Protein AF-A0A5K0WQV6-F1 (afdb_monomer)

Radius of gyration: 10.2 Å; Cα contacts (8 Å, |Δi|>4): 92; chains: 1; bounding box: 23×21×26 Å

Mean predicted aligned error: 2.85 Å

InterPro domains:
  IPR001841 Zinc finger, RING-type [PS50089] (5-46)
  IPR013083 Zinc finger, RING/FYVE/PHD-type [G3DSA:3.30.40.10] (1-56)
  IPR044288 ZNF598/HEL2 [PTHR22938] (1-56)

Secondary structure (DSSP, 8-state):
---B-TTT--B-SSEEE-TT----SBHHHHHIIIIIS---B-TTT--B-S--EEE-

Solvent-accessible surface area (backbone atoms only — not comparable to full-atom values): 3334 Å² total; per-residue (Å²): 132,83,65,40,12,80,81,77,66,46,75,55,69,36,25,30,26,38,92,84,64,60,59,56,34,28,36,66,60,50,49,44,36,37,72,74,70,62,46,48,43,41,90,83,82,57,52,77,32,99,58,70,50,77,50,111

Structure (mmCIF, N/CA/C/O backbone):
data_AF-A0A5K0WQV6-F1
#
_entry.id   AF-A0A5K0WQV6-F1
#
loop_
_atom_site.group_PDB
_atom_site.id
_atom_site.type_symbol
_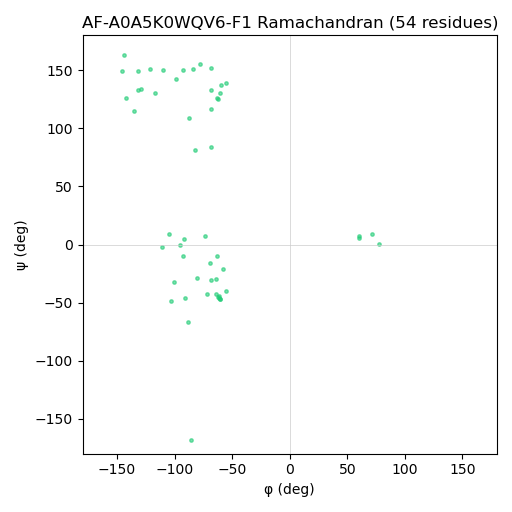atom_site.label_atom_id
_atom_site.label_alt_id
_atom_site.label_comp_id
_atom_site.label_asym_id
_atom_site.label_entity_id
_atom_site.label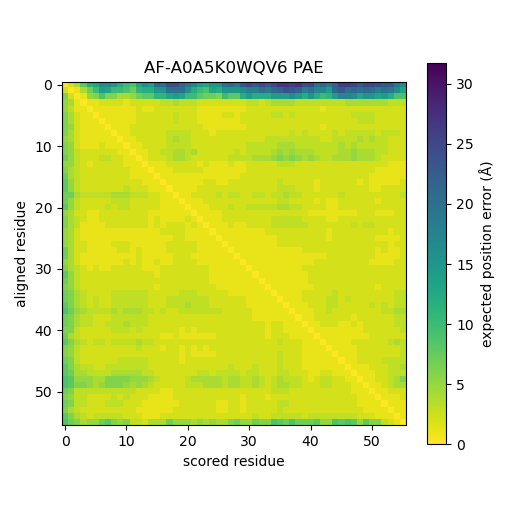_seq_id
_atom_site.pdbx_PDB_ins_code
_atom_site.Cartn_x
_atom_site.Cartn_y
_atom_site.Cartn_z
_atom_site.occupancy
_atom_site.B_iso_or_equiv
_atom_site.auth_seq_id
_atom_site.auth_comp_id
_atom_site.auth_asym_id
_atom_site.auth_atom_id
_atom_site.pdbx_PDB_model_num
ATOM 1 N N . MET A 1 1 ? 7.138 -8.281 -16.233 1.00 53.66 1 MET A N 1
ATOM 2 C CA . MET A 1 1 ? 6.321 -7.062 -16.109 1.00 53.66 1 MET A CA 1
ATOM 3 C C . MET A 1 1 ? 6.499 -6.646 -14.672 1.00 53.66 1 MET A C 1
ATOM 5 O O . MET A 1 1 ? 6.061 -7.391 -13.812 1.00 53.66 1 MET A O 1
ATOM 9 N N . ASP A 1 2 ? 7.295 -5.614 -14.428 1.00 60.56 2 ASP A N 1
ATOM 10 C CA . ASP A 1 2 ? 7.709 -5.212 -13.086 1.00 60.56 2 ASP A CA 1
ATOM 11 C C . ASP A 1 2 ? 6.496 -4.801 -12.242 1.00 60.56 2 ASP A C 1
ATOM 13 O O . ASP A 1 2 ? 5.698 -3.957 -12.657 1.00 60.56 2 ASP A O 1
ATOM 17 N N . ASP A 1 3 ? 6.341 -5.429 -11.074 1.00 84.50 3 ASP A N 1
ATOM 18 C CA . ASP A 1 3 ? 5.355 -5.051 -10.062 1.00 84.50 3 ASP A CA 1
ATOM 19 C C . ASP A 1 3 ? 5.753 -3.686 -9.477 1.00 84.50 3 ASP A C 1
ATOM 21 O O . ASP A 1 3 ? 6.454 -3.592 -8.471 1.00 84.50 3 ASP A O 1
ATOM 25 N N . CYS A 1 4 ? 5.360 -2.604 -10.149 1.00 94.88 4 CYS A N 1
ATOM 26 C CA . CYS A 1 4 ? 5.576 -1.232 -9.695 1.00 94.88 4 CYS A CA 1
ATOM 27 C C . CYS A 1 4 ? 4.375 -0.706 -8.900 1.00 94.88 4 CYS A C 1
ATOM 29 O O . CYS A 1 4 ? 3.218 -1.040 -9.152 1.00 94.88 4 CYS A O 1
ATOM 31 N N . CYS A 1 5 ? 4.648 0.193 -7.958 1.00 95.75 5 CYS A N 1
ATOM 32 C CA . CYS A 1 5 ? 3.640 0.869 -7.158 1.00 95.75 5 CYS A CA 1
ATOM 33 C C . CYS A 1 5 ? 2.729 1.730 -8.040 1.00 95.75 5 CYS A C 1
ATOM 35 O O . CYS A 1 5 ? 3.197 2.655 -8.703 1.00 95.75 5 CYS A O 1
ATOM 37 N N . ALA A 1 6 ? 1.414 1.529 -7.949 1.00 95.38 6 ALA A N 1
ATOM 38 C CA . ALA A 1 6 ? 0.411 2.297 -8.690 1.00 95.38 6 ALA A CA 1
ATOM 39 C C . ALA A 1 6 ? 0.378 3.801 -8.342 1.00 95.38 6 ALA A C 1
ATOM 41 O O . ALA A 1 6 ? -0.310 4.573 -9.005 1.00 95.38 6 ALA A O 1
ATOM 42 N N . VAL A 1 7 ? 1.087 4.226 -7.288 1.00 95.62 7 VAL A N 1
ATOM 43 C CA . VAL A 1 7 ? 1.135 5.625 -6.832 1.00 95.62 7 VAL A CA 1
ATOM 44 C C . VAL A 1 7 ? 2.436 6.319 -7.231 1.00 95.62 7 VAL A C 1
ATOM 46 O O . VAL A 1 7 ? 2.391 7.436 -7.734 1.00 95.62 7 VAL A O 1
ATOM 49 N N . CYS A 1 8 ? 3.592 5.700 -6.979 1.00 96.31 8 CYS A N 1
ATOM 50 C CA . CYS A 1 8 ? 4.896 6.331 -7.217 1.00 96.31 8 CYS A CA 1
ATOM 51 C C . CYS A 1 8 ? 5.696 5.712 -8.366 1.00 96.31 8 CYS A C 1
ATOM 53 O O . CYS A 1 8 ? 6.784 6.200 -8.635 1.00 96.31 8 CYS A O 1
ATOM 55 N N . ALA A 1 9 ? 5.182 4.663 -9.015 1.00 95.81 9 ALA A N 1
ATOM 56 C CA . ALA A 1 9 ? 5.831 3.910 -10.093 1.00 95.81 9 ALA A CA 1
ATOM 57 C C . ALA A 1 9 ? 7.171 3.226 -9.736 1.00 95.81 9 ALA A C 1
ATOM 59 O O . ALA A 1 9 ? 7.785 2.609 -10.602 1.00 95.81 9 ALA A O 1
ATOM 60 N N . GLU A 1 10 ? 7.582 3.258 -8.466 1.00 95.50 10 GLU A N 1
ATOM 61 C CA . G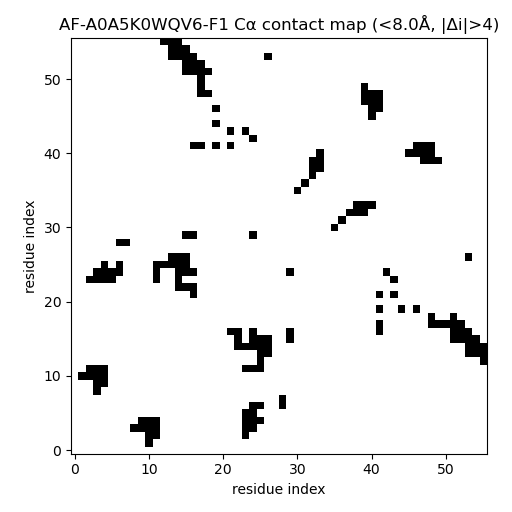LU A 1 10 ? 8.770 2.552 -7.965 1.00 95.50 10 GLU A CA 1
ATOM 62 C C . GLU A 1 10 ? 8.502 1.046 -7.771 1.00 95.50 10 GLU A C 1
ATOM 64 O O . GLU A 1 10 ? 7.350 0.674 -7.515 1.00 95.50 10 GLU A O 1
ATOM 69 N N . PRO A 1 11 ? 9.531 0.178 -7.813 1.00 94.38 11 PRO A N 1
ATOM 70 C CA . PRO A 1 11 ? 9.385 -1.262 -7.576 1.00 94.38 11 PRO A CA 1
ATOM 71 C C . PRO A 1 11 ? 8.722 -1.604 -6.229 1.00 94.38 11 PRO A C 1
ATOM 73 O O . PRO A 1 11 ? 9.027 -1.005 -5.192 1.00 94.38 11 PRO A O 1
ATO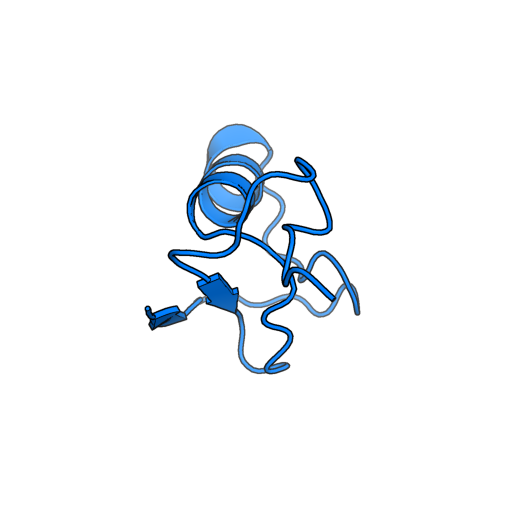M 76 N N . LEU A 1 12 ? 7.823 -2.593 -6.218 1.00 94.38 12 LEU A N 1
ATOM 77 C CA . LEU A 1 12 ? 7.147 -3.080 -5.011 1.00 94.38 12 LEU A CA 1
ATOM 78 C C . LEU A 1 12 ? 8.023 -4.072 -4.237 1.00 94.38 12 LEU A C 1
ATOM 80 O O . LEU A 1 12 ? 7.828 -5.279 -4.305 1.00 94.38 12 LEU A O 1
ATOM 84 N N . GLU A 1 13 ? 8.964 -3.557 -3.445 1.00 93.69 13 GLU A N 1
ATOM 85 C CA . GLU A 1 13 ? 9.708 -4.384 -2.478 1.00 93.69 13 GLU A CA 1
ATOM 86 C C . GLU A 1 13 ? 8.930 -4.651 -1.185 1.00 93.69 13 GLU A C 1
ATOM 88 O O . GLU A 1 13 ? 9.169 -5.641 -0.503 1.00 93.69 13 GLU A O 1
ATOM 93 N N . TRP A 1 14 ? 8.043 -3.727 -0.813 1.00 96.75 14 TRP A N 1
ATOM 94 C CA . TRP A 1 14 ? 7.203 -3.815 0.376 1.00 96.75 14 TRP A CA 1
ATOM 95 C C . TRP A 1 14 ? 5.831 -3.258 0.055 1.00 96.75 14 TRP A C 1
ATOM 97 O O . TRP A 1 14 ? 5.703 -2.097 -0.346 1.00 96.75 14 TRP A O 1
ATOM 107 N N . VAL A 1 15 ? 4.796 -4.047 0.307 1.00 96.81 15 VAL A N 1
ATOM 108 C CA . VAL A 1 15 ? 3.405 -3.673 0.045 1.00 96.81 15 VAL A CA 1
ATOM 109 C C . VAL A 1 15 ? 2.663 -3.460 1.354 1.00 96.81 15 VAL A C 1
ATOM 111 O O . VAL A 1 15 ? 2.962 -4.089 2.373 1.00 96.81 15 VAL A O 1
ATOM 114 N N . ALA A 1 16 ? 1.667 -2.579 1.331 1.00 97.19 16 ALA A N 1
ATOM 115 C CA . ALA A 1 16 ? 0.725 -2.456 2.433 1.00 97.19 16 ALA A CA 1
ATOM 116 C C . ALA A 1 16 ? -0.714 -2.498 1.925 1.00 97.19 16 ALA A C 1
ATOM 118 O O . ALA A 1 16 ? -1.056 -1.827 0.956 1.00 97.19 16 ALA A O 1
ATOM 119 N N . TYR A 1 17 ? -1.568 -3.277 2.587 1.00 96.38 17 TYR A N 1
ATOM 120 C CA . TYR A 1 17 ? -2.935 -3.508 2.128 1.00 96.38 17 TYR A CA 1
ATOM 121 C C . TYR A 1 17 ? -3.923 -3.667 3.284 1.00 96.38 17 TYR A C 1
ATOM 123 O O . TYR A 1 17 ? -3.578 -4.106 4.380 1.00 96.38 17 TYR A O 1
ATOM 131 N N . GLY A 1 18 ? -5.170 -3.259 3.048 1.00 96.38 18 GLY A N 1
ATOM 132 C CA . GLY A 1 18 ? -6.278 -3.452 3.987 1.00 96.38 18 GLY A CA 1
ATOM 133 C C . GLY A 1 18 ? -6.937 -4.822 3.830 1.00 96.38 18 GLY A C 1
ATOM 134 O O . GLY A 1 18 ? -6.469 -5.670 3.075 1.00 96.38 18 GLY A O 1
ATOM 135 N N . SER A 1 19 ? -8.092 -5.018 4.463 1.00 95.75 19 SER A N 1
ATOM 136 C CA . SER A 1 19 ? -8.883 -6.256 4.327 1.00 95.75 19 SER A CA 1
ATOM 137 C C . SER A 1 19 ? -9.297 -6.583 2.883 1.00 95.75 19 SER A C 1
ATOM 139 O O . SER A 1 19 ? -9.566 -7.738 2.573 1.00 95.75 19 SER A O 1
ATOM 141 N N . CYS A 1 20 ? -9.304 -5.588 1.989 1.00 96.44 20 CYS A N 1
ATOM 142 C CA . CYS A 1 20 ? -9.580 -5.760 0.560 1.00 96.44 20 CYS A CA 1
ATOM 143 C C . CYS A 1 20 ? -8.490 -6.512 -0.223 1.00 96.44 20 CYS A C 1
ATOM 145 O O . CYS A 1 20 ? -8.751 -6.924 -1.346 1.00 96.44 20 CYS A O 1
ATOM 147 N N . GLY A 1 21 ? -7.282 -6.670 0.326 1.00 95.75 21 GLY A N 1
ATOM 148 C CA . GLY A 1 21 ? -6.238 -7.494 -0.287 1.00 95.75 21 GLY A CA 1
ATOM 149 C C . GLY A 1 21 ? -5.484 -6.889 -1.477 1.00 95.75 21 GLY A C 1
ATOM 150 O O . GLY A 1 21 ? -4.588 -7.559 -1.972 1.00 95.75 21 GLY A O 1
ATOM 151 N N . HIS A 1 22 ? -5.782 -5.659 -1.911 1.00 96.56 22 HIS A N 1
ATOM 152 C CA . HIS A 1 22 ? -5.049 -4.987 -2.998 1.00 96.56 22 HIS A CA 1
ATOM 153 C C . HIS A 1 22 ? -3.615 -4.626 -2.578 1.00 96.56 22 HIS A C 1
ATOM 155 O O . HIS A 1 22 ? -3.435 -3.809 -1.672 1.00 96.56 22 HIS A O 1
ATOM 161 N N . ARG A 1 23 ? -2.614 -5.215 -3.240 1.00 95.81 23 ARG A N 1
ATOM 162 C CA . ARG A 1 23 ? -1.166 -5.107 -2.971 1.00 95.81 23 ARG A CA 1
ATOM 163 C C . ARG A 1 23 ? -0.413 -4.225 -3.970 1.00 95.81 23 ARG A C 1
ATOM 165 O O . ARG A 1 23 ? 0.804 -4.149 -3.913 1.00 95.81 23 ARG A O 1
ATOM 172 N N . GLU A 1 24 ? -1.116 -3.513 -4.839 1.00 96.12 24 GLU A N 1
ATOM 173 C CA . GLU A 1 24 ? -0.541 -2.704 -5.923 1.00 96.12 24 GLU A CA 1
ATOM 174 C C . GLU A 1 24 ? 0.125 -1.392 -5.449 1.00 96.12 24 GLU A C 1
ATOM 176 O O . GLU A 1 24 ? 0.487 -0.541 -6.260 1.00 96.12 24 GLU A O 1
ATOM 181 N N . VAL A 1 25 ? 0.263 -1.169 -4.136 1.00 96.62 25 VAL A N 1
ATOM 182 C CA . VAL A 1 25 ? 0.791 0.079 -3.565 1.00 96.62 25 VAL A CA 1
ATOM 183 C C . VAL A 1 25 ? 1.861 -0.216 -2.522 1.00 96.62 25 VAL A C 1
ATOM 185 O O . VAL A 1 25 ? 1.667 -1.034 -1.619 1.00 96.62 25 VAL A O 1
ATOM 188 N N . CYS A 1 26 ? 2.982 0.502 -2.615 1.00 97.31 26 CYS A N 1
ATOM 189 C CA . CYS A 1 26 ? 4.082 0.338 -1.679 1.00 97.31 26 CYS A CA 1
ATOM 190 C C . CYS A 1 26 ? 3.712 0.824 -0.272 1.00 97.31 26 CYS A C 1
ATOM 192 O O . CYS A 1 26 ? 2.906 1.746 -0.085 1.00 97.31 26 CYS A O 1
ATOM 194 N N . SER A 1 27 ? 4.351 0.233 0.734 1.00 97.12 27 SER A N 1
ATOM 195 C CA . SER A 1 27 ? 4.130 0.561 2.144 1.00 97.12 27 SER A CA 1
ATOM 196 C C . SER A 1 27 ? 4.331 2.051 2.442 1.00 97.12 27 SER A C 1
ATOM 198 O O . SER A 1 27 ? 3.515 2.657 3.139 1.00 97.12 27 SER A O 1
ATOM 200 N N . THR A 1 28 ? 5.344 2.678 1.841 1.00 97.44 28 THR A N 1
ATOM 201 C CA . THR A 1 28 ? 5.630 4.111 1.993 1.00 97.44 28 THR A CA 1
ATOM 202 C C . THR A 1 28 ? 4.481 4.988 1.501 1.00 97.44 28 THR A C 1
ATOM 204 O O . THR A 1 28 ? 4.074 5.920 2.198 1.00 97.44 28 THR A O 1
ATOM 207 N N . CYS A 1 29 ? 3.918 4.699 0.325 1.00 97.56 29 CYS A N 1
ATOM 208 C CA . CYS A 1 29 ? 2.780 5.450 -0.204 1.00 97.56 29 CYS A CA 1
ATOM 209 C C . CYS A 1 29 ? 1.544 5.283 0.682 1.00 97.56 29 CYS A C 1
ATOM 211 O O . CYS A 1 29 ? 0.889 6.276 0.999 1.00 97.56 29 CYS A O 1
ATOM 213 N N . VAL A 1 30 ? 1.266 4.064 1.156 1.00 96.88 30 VAL A N 1
ATOM 214 C CA . VAL A 1 30 ? 0.151 3.816 2.083 1.00 96.88 30 VAL A CA 1
ATOM 215 C C . VAL A 1 30 ? 0.330 4.588 3.392 1.00 96.88 30 VAL A C 1
ATOM 217 O O . VAL A 1 30 ? -0.615 5.225 3.850 1.00 96.88 30 VAL A O 1
ATOM 220 N N . VAL A 1 31 ? 1.530 4.608 3.980 1.00 96.69 31 VAL A N 1
ATOM 221 C CA . VAL A 1 31 ? 1.810 5.387 5.200 1.00 96.69 31 VAL A CA 1
ATOM 222 C C . VAL A 1 31 ? 1.610 6.886 4.956 1.00 96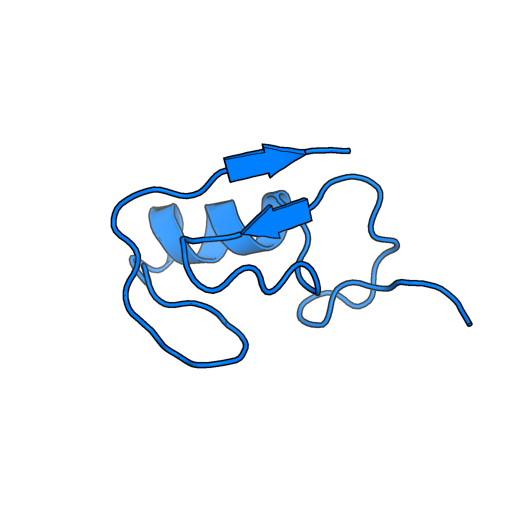.69 31 VAL A C 1
ATOM 224 O O . VAL A 1 31 ? 0.937 7.546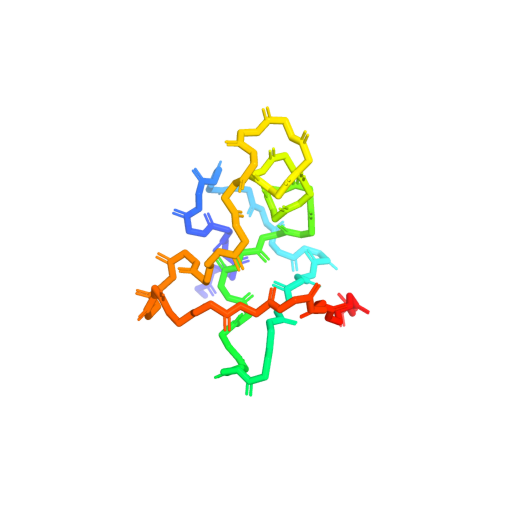 5.747 1.00 96.69 31 VAL A O 1
ATOM 227 N N . ARG A 1 32 ? 2.119 7.435 3.845 1.00 97.56 32 ARG A N 1
ATOM 228 C CA . ARG A 1 32 ? 1.943 8.863 3.517 1.00 97.56 32 ARG A CA 1
ATOM 229 C C . ARG A 1 32 ? 0.468 9.230 3.373 1.00 97.56 32 ARG A C 1
ATOM 231 O O . ARG A 1 32 ? 0.026 10.201 3.978 1.00 97.56 32 ARG A O 1
ATOM 238 N N . LEU A 1 33 ? -0.312 8.435 2.644 1.00 95.56 33 LEU A N 1
ATOM 239 C CA . LEU A 1 33 ? -1.748 8.679 2.488 1.00 95.56 33 LEU A CA 1
ATOM 240 C C . LEU A 1 33 ? -2.477 8.642 3.835 1.00 95.56 33 LEU A C 1
ATOM 242 O O . LEU A 1 33 ? -3.226 9.562 4.155 1.00 95.56 33 LEU A O 1
ATOM 246 N N . ARG A 1 34 ? -2.203 7.627 4.658 1.00 96.19 34 ARG A N 1
ATOM 247 C CA . ARG A 1 34 ? -2.918 7.417 5.922 1.00 96.19 34 ARG A CA 1
ATOM 248 C C . ARG A 1 34 ? -2.568 8.430 7.002 1.00 96.19 34 ARG A C 1
ATOM 250 O O . ARG A 1 34 ? -3.463 8.868 7.717 1.00 96.19 34 ARG A O 1
ATOM 257 N N . PHE A 1 35 ? -1.289 8.769 7.152 1.00 95.31 35 PHE A N 1
ATOM 258 C CA . PHE A 1 35 ? -0.813 9.588 8.271 1.00 95.31 35 PHE A CA 1
ATOM 259 C C . PHE A 1 35 ? -0.590 11.053 7.902 1.00 95.31 35 PHE A C 1
ATOM 261 O O . PHE A 1 35 ? -0.793 11.913 8.751 1.00 95.31 35 PHE A O 1
ATOM 268 N N . VAL A 1 36 ? -0.199 11.350 6.658 1.00 96.25 36 VAL A N 1
ATOM 269 C CA . VAL A 1 36 ? 0.031 12.737 6.215 1.00 96.25 36 VAL A CA 1
ATOM 270 C C . VAL A 1 36 ? -1.242 13.333 5.625 1.00 96.25 36 VAL A C 1
ATOM 272 O O . VAL A 1 36 ? -1.599 14.453 5.971 1.00 96.25 36 VAL A O 1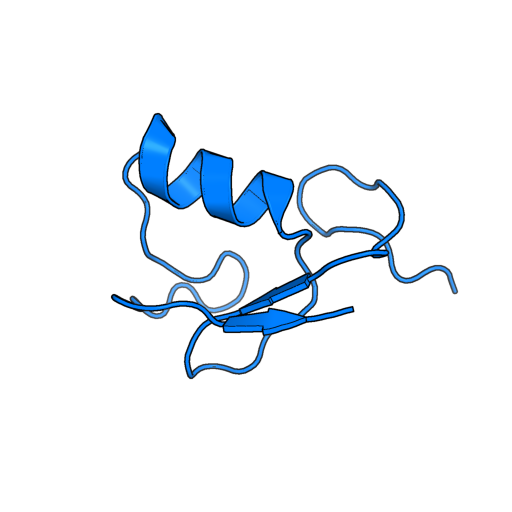
ATOM 275 N N . LEU A 1 37 ? -1.945 12.592 4.761 1.00 95.75 37 LEU A N 1
ATOM 276 C CA . LEU A 1 37 ? -3.187 13.077 4.138 1.00 95.75 37 LEU A CA 1
ATOM 277 C C . LEU A 1 37 ? -4.455 12.684 4.910 1.00 95.75 37 LEU A C 1
ATOM 279 O O . LEU A 1 37 ? -5.536 13.166 4.586 1.00 95.75 37 LEU A O 1
ATOM 283 N N . GLY A 1 38 ? -4.345 11.804 5.910 1.00 96.00 38 GLY A N 1
ATOM 284 C CA . GLY A 1 38 ? -5.490 11.316 6.683 1.00 96.00 38 GLY A CA 1
ATOM 285 C C . GLY A 1 38 ? -6.422 10.369 5.917 1.00 96.00 38 GLY A C 1
ATOM 286 O O . GLY A 1 38 ? -7.485 10.024 6.432 1.00 96.00 38 GLY A O 1
ATOM 287 N N . ASP A 1 39 ? -6.051 9.925 4.711 1.00 96.38 39 ASP A N 1
ATOM 288 C CA . ASP A 1 39 ? -6.884 9.040 3.897 1.00 96.38 39 ASP A CA 1
ATOM 289 C C . ASP A 1 39 ? -6.627 7.570 4.247 1.00 96.38 39 ASP A C 1
ATOM 291 O O . ASP A 1 39 ? -5.579 6.994 3.943 1.00 96.38 39 ASP A O 1
ATOM 295 N N . LYS A 1 40 ? -7.609 6.949 4.907 1.00 96.50 40 LYS A N 1
ATOM 296 C CA . LYS A 1 40 ? -7.556 5.547 5.345 1.00 96.50 40 LYS A CA 1
ATOM 297 C C . LYS A 1 40 ? -8.137 4.563 4.329 1.00 96.50 40 LYS A C 1
ATOM 299 O O . LYS A 1 40 ? -8.239 3.370 4.632 1.00 96.50 40 LYS A O 1
ATOM 304 N N . ARG A 1 41 ? -8.530 5.030 3.146 1.00 96.94 41 ARG A N 1
ATOM 305 C CA . ARG A 1 41 ? -9.128 4.190 2.107 1.0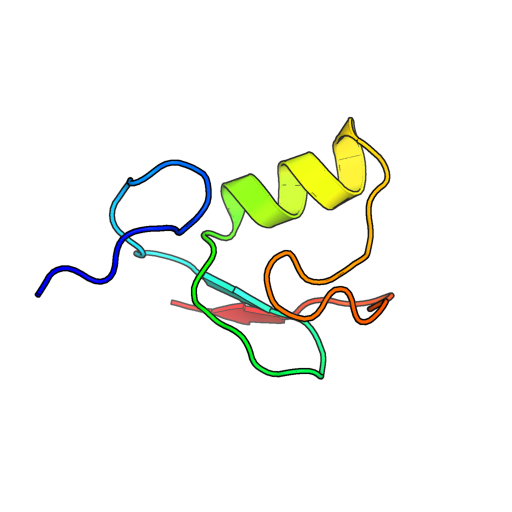0 96.94 41 ARG A CA 1
ATOM 306 C C . ARG A 1 41 ? -8.062 3.496 1.271 1.00 96.94 41 ARG A C 1
ATOM 308 O O . ARG A 1 41 ? -6.955 3.994 1.083 1.00 96.94 41 ARG A O 1
ATOM 315 N N . CYS A 1 42 ? -8.409 2.330 0.739 1.00 96.12 42 CYS A N 1
ATOM 316 C CA . CYS A 1 42 ? -7.598 1.665 -0.272 1.00 96.12 42 CYS A CA 1
ATOM 317 C C . CYS A 1 42 ? -7.458 2.565 -1.511 1.00 96.12 42 CYS A C 1
ATOM 319 O O . CYS A 1 42 ? -8.442 3.133 -1.983 1.00 96.12 42 CYS A O 1
ATOM 321 N N . CYS A 1 43 ? -6.257 2.659 -2.086 1.00 92.19 43 CYS A N 1
ATOM 322 C CA . CYS A 1 43 ? -6.030 3.462 -3.291 1.00 92.19 43 CYS A CA 1
ATOM 323 C C . CYS A 1 43 ? -6.810 2.943 -4.503 1.00 92.19 43 CYS A C 1
ATOM 325 O O . CYS A 1 43 ? -7.197 3.752 -5.347 1.00 92.19 43 CYS A O 1
ATOM 327 N N . ILE A 1 44 ? -7.049 1.629 -4.541 1.00 95.69 44 ILE A N 1
ATOM 328 C CA . ILE A 1 44 ? -7.607 0.893 -5.676 1.00 95.69 44 ILE A CA 1
ATOM 329 C C . ILE A 1 44 ? -9.135 0.885 -5.605 1.00 95.69 44 ILE A C 1
ATOM 331 O O . ILE A 1 44 ? -9.799 1.550 -6.392 1.00 95.69 44 ILE A O 1
ATOM 335 N N . CYS A 1 45 ? -9.707 0.217 -4.601 1.00 96.81 45 CYS A N 1
ATOM 336 C CA . CYS A 1 45 ? -11.159 0.052 -4.489 1.00 96.81 45 CYS A CA 1
ATOM 337 C C . CYS A 1 45 ? -11.861 1.081 -3.589 1.00 96.81 45 CYS A C 1
ATOM 339 O O . CYS A 1 45 ? -13.073 1.005 -3.415 1.00 96.81 45 CYS A O 1
ATOM 341 N N . LYS A 1 46 ? -11.122 2.018 -2.976 1.00 95.81 46 LYS A N 1
ATOM 342 C CA . LYS A 1 46 ? -11.642 3.064 -2.068 1.00 95.81 46 LYS A CA 1
ATOM 343 C C . LYS A 1 46 ? -12.363 2.568 -0.805 1.00 95.81 46 LYS A C 1
ATOM 345 O O . LYS A 1 46 ? -12.868 3.394 -0.048 1.00 95.81 46 LYS A O 1
ATOM 350 N N . VAL A 1 47 ? -12.346 1.263 -0.523 1.00 97.19 47 VAL A N 1
ATOM 351 C CA . VAL A 1 47 ? -12.849 0.699 0.740 1.00 97.19 47 VAL A CA 1
ATOM 352 C C . VAL A 1 47 ? -12.055 1.277 1.909 1.00 97.19 47 VAL A C 1
ATOM 354 O O . VAL A 1 47 ? -10.820 1.282 1.890 1.00 97.19 47 VAL A O 1
ATOM 357 N N . GLU A 1 48 ? -12.761 1.772 2.922 1.00 96.19 48 GLU A N 1
ATOM 358 C CA . GLU A 1 48 ? -12.150 2.244 4.160 1.00 96.19 48 GLU A CA 1
ATOM 359 C C . GLU A 1 48 ? -11.558 1.070 4.945 1.00 96.19 48 GLU A C 1
ATOM 361 O O . GLU A 1 48 ? -12.197 0.035 5.121 1.00 96.19 48 GLU A O 1
ATOM 366 N N . SER A 1 49 ? -10.322 1.226 5.421 1.00 93.94 49 SER A N 1
ATOM 367 C CA . SER A 1 49 ? -9.660 0.214 6.241 1.00 93.94 49 SER A CA 1
ATOM 368 C C . SER A 1 49 ? -8.984 0.888 7.422 1.00 93.94 49 SER A C 1
ATOM 370 O O . SER A 1 49 ? -8.037 1.651 7.242 1.00 93.94 49 SER A O 1
ATOM 372 N N . SER A 1 50 ? -9.432 0.613 8.645 1.00 94.06 50 SER A N 1
ATOM 373 C CA . SER A 1 50 ? -8.843 1.186 9.869 1.00 94.06 50 SER A CA 1
ATOM 374 C C . SER A 1 50 ? -7.433 0.659 10.146 1.00 94.06 50 SER A C 1
ATOM 376 O O . SER A 1 50 ? -6.582 1.401 10.637 1.00 94.06 50 SER A O 1
ATOM 378 N N . THR A 1 51 ? -7.164 -0.577 9.729 1.00 95.69 51 THR A N 1
ATOM 379 C CA . THR A 1 51 ? -5.876 -1.269 9.873 1.00 95.69 51 THR A CA 1
ATOM 380 C C . THR A 1 51 ? -5.349 -1.670 8.498 1.00 95.69 51 THR A C 1
ATOM 382 O O . THR A 1 51 ? -6.129 -1.894 7.571 1.00 95.69 51 THR A O 1
ATOM 385 N N . VAL A 1 52 ? -4.028 -1.748 8.355 1.00 97.1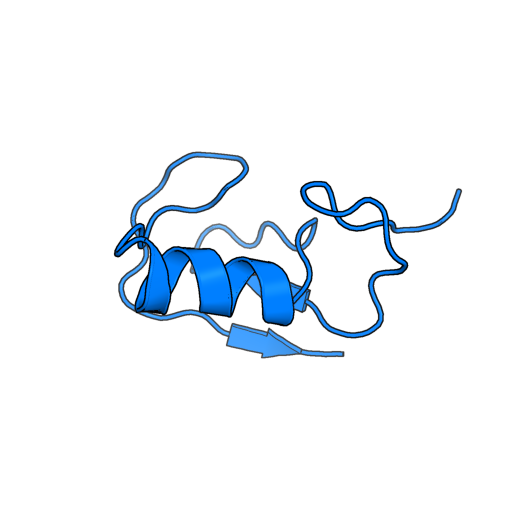2 52 VAL A N 1
ATOM 386 C CA . VAL A 1 52 ? -3.355 -2.283 7.164 1.00 97.12 52 VAL A CA 1
ATOM 387 C C . VAL A 1 52 ? -2.288 -3.284 7.590 1.00 97.12 52 VAL A C 1
ATOM 389 O O . VAL A 1 52 ? -1.704 -3.148 8.664 1.00 97.12 52 VAL A O 1
ATOM 392 N N . PHE A 1 53 ? -2.043 -4.278 6.747 1.00 97.25 53 PHE A N 1
ATOM 393 C CA . PHE A 1 53 ? -0.959 -5.242 6.885 1.00 97.25 53 PHE A CA 1
ATOM 394 C C . PHE A 1 53 ? 0.194 -4.815 5.988 1.00 97.25 53 PHE A C 1
ATOM 396 O O . PHE A 1 53 ? -0.049 -4.324 4.888 1.00 97.25 53 PHE A O 1
ATOM 403 N N . VAL A 1 54 ? 1.428 -5.006 6.450 1.00 97.00 54 VAL A N 1
ATOM 404 C CA . VAL A 1 54 ? 2.644 -4.730 5.676 1.00 97.00 54 VAL A CA 1
ATOM 405 C C . VAL A 1 54 ? 3.383 -6.042 5.472 1.00 97.00 54 VAL A C 1
ATOM 407 O O . VAL A 1 54 ? 3.581 -6.790 6.429 1.00 97.00 54 VAL A O 1
ATOM 410 N N . THR A 1 55 ? 3.766 -6.335 4.234 1.00 96.00 55 THR A N 1
ATOM 411 C CA . THR A 1 55 ? 4.511 -7.550 3.891 1.00 96.00 55 THR A CA 1
ATOM 412 C C . THR A 1 55 ? 5.527 -7.275 2.786 1.00 96.00 55 THR A C 1
ATOM 414 O O . THR A 1 55 ? 5.457 -6.227 2.137 1.00 96.00 55 THR A O 1
ATOM 417 N N . LYS A 1 56 ? 6.479 -8.197 2.639 1.00 91.31 56 LYS A N 1
ATOM 418 C CA . LYS A 1 56 ? 7.501 -8.187 1.595 1.00 91.31 56 LYS A CA 1
ATOM 419 C C . LYS A 1 56 ? 7.011 -9.004 0.407 1.00 91.31 56 LYS A C 1
ATOM 421 O O . LYS A 1 56 ? 6.470 -10.104 0.663 1.00 91.31 56 LYS A O 1
#

Foldseek 3Di:
DFLAAPPPRHGAPKAKAAPVPDGSHHPVVQCCCCPVVVQQADPPPRHHGPDIDMDD

Nearest PDB structures (foldseek):
  6qdv-assembly1_u  TM=6.889E-01  e=1.934E-01  Homo sapiens
  8i0v-assembly1_q  TM=6.968E-01  e=2.747E-01  Homo sapiens
  8ch6-assembly1_v  TM=6.542E-01  e=2.226E-01  Homo sapiens
  5ylz-assembly1_t  TM=5.586E-01  e=4.816E-01  Saccharomyces cerevisiae S288C
  5wsg-assembly1_q  TM=5.758E-01  e=6.839E-01  Saccharomyces cerevisiae S288C

Sequence (56 aa):
MDDCCAVCAEPLEWVAYGSCGHREVCSTCVVRLRFVLGDKRCCICKVESSTVFVTK

Organism: NCBI:txid210225

pLDDT: mean 94.37, std 7.46, range [53.66, 97.56]